Protein AF-A0A445ERC6-F1 (afdb_monomer_lite)

Foldseek 3Di:
DVVVVVVVVVVVVVVVVVVVVVVVVVVVVVVVVVVVVVVVVVVVVVVVVVVVVVVVVVVVVVVVVVVVVVVVVVVVVVVVVVVVVVVVVVVVVVVVVVVVVVVVVVVCCVVPVPDDPVPDDPQWDADPNDIDHDPPPPPPPPPPDDDDD

Structure (mmCIF, N/CA/C/O backbone):
data_AF-A0A445ERC6-F1
#
_entry.id   AF-A0A445ERC6-F1
#
loop_
_atom_site.group_PDB
_atom_site.id
_atom_site.type_symbol
_atom_site.label_atom_id
_atom_site.label_alt_id
_atom_site.label_comp_id
_atom_site.label_asym_id
_atom_site.label_entity_id
_atom_site.label_seq_id
_atom_site.pdbx_PDB_ins_code
_atom_site.Cartn_x
_atom_site.Cartn_y
_atom_site.Cartn_z
_atom_site.occupancy
_atom_site.B_iso_or_equiv
_atom_site.auth_seq_id
_atom_site.auth_comp_id
_atom_site.auth_asym_id
_atom_site.auth_atom_id
_atom_site.pdbx_PDB_model_num
ATOM 1 N N . MET A 1 1 ? 57.509 6.065 -80.707 1.00 62.56 1 MET A N 1
ATOM 2 C CA . MET A 1 1 ? 57.299 6.773 -79.420 1.00 62.56 1 MET A CA 1
ATOM 3 C C . MET A 1 1 ? 55.819 6.901 -79.026 1.00 62.56 1 MET A C 1
ATOM 5 O O . MET A 1 1 ? 55.534 6.758 -77.847 1.00 62.56 1 MET A O 1
ATOM 9 N N . GLY A 1 2 ? 54.869 7.084 -79.959 1.00 69.62 2 GLY A N 1
ATOM 10 C CA . GLY A 1 2 ? 53.445 7.320 -79.631 1.00 69.62 2 GLY A CA 1
ATOM 11 C C . GLY A 1 2 ? 52.683 6.193 -78.905 1.00 69.62 2 GLY A C 1
ATOM 12 O O . GLY A 1 2 ? 51.924 6.481 -77.988 1.00 69.62 2 GLY A O 1
ATOM 13 N N . VAL A 1 3 ? 52.908 4.913 -79.238 1.00 75.00 3 VAL A N 1
ATOM 14 C CA . VAL A 1 3 ? 52.175 3.784 -78.608 1.00 75.00 3 VAL A CA 1
ATOM 15 C C . VAL A 1 3 ? 52.517 3.626 -77.120 1.00 75.00 3 VAL A C 1
ATOM 17 O O . VAL A 1 3 ? 51.625 3.455 -76.297 1.00 75.00 3 VAL A O 1
ATOM 20 N N . ARG A 1 4 ? 53.799 3.763 -76.749 1.00 76.62 4 ARG A N 1
ATOM 21 C CA . ARG A 1 4 ? 54.235 3.720 -75.340 1.00 76.62 4 ARG A CA 1
ATOM 22 C C . ARG A 1 4 ? 53.612 4.846 -74.513 1.00 76.62 4 ARG A C 1
ATOM 24 O O . ARG A 1 4 ? 53.216 4.603 -73.380 1.00 76.62 4 ARG A O 1
ATOM 31 N N . LEU A 1 5 ? 53.496 6.046 -75.085 1.00 79.62 5 LEU A N 1
ATOM 32 C CA . LEU A 1 5 ? 52.902 7.197 -74.404 1.00 79.62 5 LEU A CA 1
ATOM 33 C C . LEU A 1 5 ? 51.402 6.981 -74.129 1.00 79.62 5 LEU A C 1
ATOM 35 O O . LEU A 1 5 ? 50.944 7.250 -73.023 1.00 79.62 5 LEU A O 1
ATOM 39 N N . MET A 1 6 ? 50.663 6.408 -75.089 1.00 79.25 6 MET A N 1
ATOM 40 C CA . MET A 1 6 ? 49.255 6.025 -74.898 1.00 79.25 6 MET A CA 1
ATOM 41 C C . MET A 1 6 ? 49.069 4.967 -73.799 1.00 79.25 6 MET A C 1
ATOM 43 O O . MET A 1 6 ? 48.168 5.094 -72.972 1.00 79.25 6 MET A O 1
ATOM 47 N N . CYS A 1 7 ? 49.924 3.939 -73.749 1.00 81.19 7 CYS A N 1
ATOM 48 C CA . CYS A 1 7 ? 49.852 2.912 -72.703 1.00 81.19 7 CYS A CA 1
ATOM 49 C C . CYS A 1 7 ? 50.123 3.483 -71.300 1.00 81.19 7 CYS A C 1
ATOM 51 O O . CYS A 1 7 ? 49.453 3.095 -70.341 1.00 81.19 7 CYS A O 1
ATOM 53 N N . ILE A 1 8 ? 51.078 4.414 -71.179 1.00 86.69 8 ILE A N 1
ATOM 54 C CA . ILE A 1 8 ? 51.395 5.089 -69.911 1.00 86.69 8 ILE A CA 1
ATOM 55 C C . ILE A 1 8 ? 50.205 5.938 -69.445 1.00 86.69 8 ILE A C 1
ATOM 57 O O . ILE A 1 8 ? 49.786 5.794 -68.298 1.00 86.69 8 ILE A O 1
ATOM 61 N N . GLY A 1 9 ? 49.613 6.743 -70.337 1.00 86.50 9 GLY A N 1
ATOM 62 C CA . GLY A 1 9 ? 48.441 7.568 -70.016 1.00 86.50 9 GLY A CA 1
ATOM 63 C C . GLY A 1 9 ? 47.262 6.736 -69.509 1.00 86.50 9 GLY A C 1
ATOM 64 O O . GLY A 1 9 ? 46.741 6.992 -68.427 1.00 86.50 9 GLY A O 1
ATOM 65 N N . ARG A 1 10 ? 46.925 5.647 -70.211 1.00 85.50 10 ARG A N 1
ATOM 66 C CA . ARG A 1 10 ? 45.831 4.752 -69.807 1.00 85.50 10 ARG A CA 1
ATOM 67 C C . ARG A 1 10 ? 46.090 4.054 -68.470 1.00 85.50 10 ARG A C 1
ATOM 69 O O . ARG A 1 10 ? 45.171 3.889 -67.675 1.00 85.50 10 ARG A O 1
ATOM 76 N N . THR A 1 11 ? 47.334 3.659 -68.197 1.00 88.38 11 THR A N 1
ATOM 77 C CA . THR A 1 11 ? 47.709 3.062 -66.901 1.00 88.38 11 THR A CA 1
ATOM 78 C C . THR A 1 11 ? 47.553 4.071 -65.763 1.00 88.38 11 THR A C 1
ATOM 80 O O . THR A 1 11 ? 47.097 3.715 -64.678 1.00 88.38 11 THR A O 1
ATOM 83 N N . GLN A 1 12 ? 47.893 5.337 -66.012 1.00 87.19 12 GLN A N 1
ATOM 84 C CA . GLN A 1 12 ? 47.752 6.411 -65.037 1.00 87.19 12 GLN A CA 1
ATOM 85 C C . GLN A 1 12 ? 46.280 6.766 -64.780 1.00 87.19 12 GLN A C 1
ATOM 87 O O . GLN A 1 12 ? 45.893 6.913 -63.625 1.00 87.19 12 GLN A O 1
ATOM 92 N N . GLU A 1 13 ? 45.444 6.811 -65.820 1.00 89.19 13 GLU A N 1
ATOM 93 C CA . GLU A 1 13 ? 43.987 6.972 -65.695 1.00 89.19 13 GLU A CA 1
ATOM 94 C C . GLU A 1 13 ? 43.357 5.845 -64.868 1.00 89.19 13 GLU A C 1
ATOM 96 O O . GLU A 1 13 ? 42.603 6.111 -63.933 1.00 89.19 13 GLU A O 1
ATOM 101 N N . LEU A 1 14 ? 43.716 4.588 -65.158 1.00 87.56 14 LEU A N 1
ATOM 102 C CA . LEU A 1 14 ? 43.272 3.424 -64.387 1.00 87.56 14 LEU A CA 1
ATOM 103 C C . LEU A 1 14 ? 43.698 3.531 -62.923 1.00 87.56 14 LEU A C 1
ATOM 105 O O . LEU A 1 14 ? 42.864 3.360 -62.039 1.00 87.56 14 LEU A O 1
ATOM 109 N N . LYS A 1 15 ? 44.967 3.856 -62.654 1.00 88.56 15 LYS A N 1
ATOM 110 C CA . LYS A 1 15 ? 45.459 4.034 -61.283 1.00 88.56 15 LYS A CA 1
ATOM 111 C C . LYS A 1 15 ? 44.692 5.134 -60.546 1.00 88.56 15 LYS A C 1
ATOM 113 O O . LYS A 1 15 ? 44.268 4.921 -59.419 1.00 88.56 15 LYS A O 1
ATOM 118 N N . HIS A 1 16 ? 44.451 6.275 -61.189 1.00 88.38 16 HIS A N 1
ATOM 119 C CA . HIS A 1 16 ? 43.665 7.352 -60.592 1.00 88.38 16 HIS A CA 1
ATOM 120 C C . HIS A 1 16 ? 42.209 6.952 -60.327 1.00 88.38 16 HIS A C 1
ATOM 122 O O . HIS A 1 16 ? 41.662 7.355 -59.300 1.00 88.38 16 HIS A O 1
ATOM 128 N N . ALA A 1 17 ? 41.591 6.158 -61.207 1.00 85.62 17 ALA A N 1
ATOM 129 C CA . ALA A 1 17 ? 40.242 5.636 -61.001 1.00 85.62 17 ALA A CA 1
ATOM 130 C C . ALA A 1 17 ? 40.179 4.683 -59.795 1.00 85.62 17 ALA A C 1
ATOM 132 O O . ALA A 1 17 ? 39.294 4.835 -58.954 1.00 85.62 17 ALA A O 1
ATOM 133 N N . TRP A 1 18 ? 41.151 3.772 -59.668 1.00 83.56 18 TRP A N 1
ATOM 134 C CA . TRP A 1 18 ? 41.294 2.885 -58.508 1.00 83.56 18 TRP A CA 1
ATOM 135 C C . TRP A 1 18 ? 41.520 3.670 -57.213 1.00 83.56 18 TRP A C 1
ATOM 137 O O . TRP A 1 18 ? 40.744 3.529 -56.273 1.00 83.56 18 TRP A O 1
ATOM 147 N N . ASP A 1 19 ? 42.490 4.588 -57.196 1.00 88.81 19 ASP A N 1
ATOM 148 C CA . ASP A 1 19 ? 42.768 5.430 -56.028 1.00 88.81 19 ASP A CA 1
ATOM 149 C C . ASP A 1 19 ? 41.540 6.275 -55.631 1.00 88.81 19 ASP A C 1
ATOM 151 O O . ASP A 1 19 ? 41.314 6.560 -54.456 1.00 88.81 19 ASP A O 1
ATOM 155 N N . SER A 1 20 ? 40.737 6.719 -56.606 1.00 87.75 20 SER A N 1
ATOM 156 C CA . SER A 1 20 ? 39.505 7.469 -56.344 1.00 87.75 20 SER A CA 1
ATOM 157 C C . SER A 1 20 ? 38.403 6.592 -55.752 1.00 87.75 20 SER A C 1
ATOM 159 O O . SER A 1 20 ? 37.699 7.044 -54.849 1.00 87.75 20 SER A O 1
ATOM 161 N N . PHE A 1 21 ? 38.251 5.363 -56.246 1.00 88.19 21 PHE A N 1
ATOM 162 C CA . PHE A 1 21 ? 37.291 4.393 -55.726 1.00 88.19 21 PHE A CA 1
ATOM 163 C C . PHE A 1 21 ? 37.631 3.974 -54.287 1.00 88.19 21 PHE A C 1
ATOM 165 O O . PHE A 1 21 ? 36.753 3.981 -53.420 1.00 88.19 21 PHE A O 1
ATOM 172 N N . ASP A 1 22 ? 38.907 3.705 -54.006 1.00 91.94 22 ASP A N 1
ATOM 173 C CA . ASP A 1 22 ? 39.380 3.346 -52.665 1.00 91.94 22 ASP A CA 1
ATOM 174 C C . ASP A 1 22 ? 39.177 4.498 -51.674 1.00 91.94 22 ASP A C 1
ATOM 176 O O . ASP A 1 22 ? 38.686 4.289 -50.563 1.00 91.94 22 ASP A O 1
ATOM 180 N N . ARG A 1 23 ? 39.465 5.742 -52.084 1.00 92.12 23 ARG A N 1
ATOM 181 C CA . ARG A 1 23 ? 39.201 6.932 -51.256 1.00 92.12 23 ARG A CA 1
ATOM 182 C C . ARG A 1 23 ? 37.716 7.127 -50.953 1.00 92.12 23 ARG A C 1
ATOM 184 O O . ARG A 1 23 ? 37.373 7.481 -49.823 1.00 92.12 23 ARG A O 1
ATOM 191 N N . ALA A 1 24 ? 36.839 6.914 -51.934 1.00 92.12 24 ALA A N 1
ATOM 192 C CA . ALA A 1 24 ? 35.394 7.016 -51.735 1.00 92.12 24 ALA A CA 1
ATOM 193 C C . ALA A 1 24 ? 34.892 5.939 -50.760 1.00 92.12 24 ALA A C 1
ATOM 195 O O . ALA A 1 24 ? 34.191 6.256 -49.801 1.00 92.12 24 ALA A O 1
ATOM 196 N N . SER A 1 25 ? 35.337 4.693 -50.946 1.00 92.75 25 SER A N 1
ATOM 197 C CA . SER A 1 25 ? 35.002 3.565 -50.068 1.00 92.75 25 SER A CA 1
ATOM 198 C C . SER A 1 25 ? 35.498 3.780 -48.634 1.00 92.75 25 SER A C 1
ATOM 200 O O . SER A 1 25 ? 34.771 3.522 -47.676 1.00 92.75 25 SER A O 1
ATOM 202 N N . LEU A 1 26 ? 36.711 4.318 -48.468 1.00 93.44 26 LEU A N 1
ATOM 203 C CA . LEU A 1 26 ? 37.272 4.645 -47.157 1.00 93.44 26 LEU A CA 1
ATOM 204 C C . LEU A 1 26 ? 36.487 5.763 -46.457 1.00 93.44 26 LEU A C 1
ATOM 206 O O . LEU A 1 26 ? 36.238 5.686 -45.256 1.00 93.44 26 LEU A O 1
ATOM 210 N N . THR A 1 27 ? 36.071 6.785 -47.208 1.00 94.12 27 THR A N 1
ATOM 211 C CA . THR A 1 27 ? 35.288 7.910 -46.675 1.00 94.12 27 THR A CA 1
ATOM 212 C C . THR A 1 27 ? 33.900 7.445 -46.232 1.00 94.12 27 THR A C 1
ATOM 214 O O . THR A 1 27 ? 33.462 7.800 -45.140 1.00 94.12 27 THR A O 1
ATOM 217 N N . GLN A 1 28 ? 33.247 6.592 -47.028 1.00 95.75 28 GLN A N 1
ATOM 218 C CA . GLN A 1 28 ? 31.982 5.943 -46.673 1.00 95.75 28 GLN A CA 1
ATOM 219 C C . GLN A 1 28 ? 32.121 5.143 -45.369 1.00 95.75 28 GLN A C 1
ATOM 221 O O . GLN A 1 28 ? 31.341 5.330 -44.441 1.00 95.75 28 GLN A O 1
ATOM 226 N N . LEU A 1 29 ? 33.156 4.302 -45.262 1.00 95.06 29 LEU A N 1
ATOM 227 C CA . LEU A 1 29 ? 33.398 3.499 -44.063 1.00 95.06 29 LEU A CA 1
ATOM 228 C C . LEU A 1 29 ? 33.644 4.370 -42.824 1.00 95.06 29 LEU A C 1
ATOM 230 O O . LEU A 1 29 ? 33.174 4.043 -41.735 1.00 95.06 29 LEU A O 1
ATOM 234 N N . MET A 1 30 ? 34.373 5.477 -42.976 1.00 95.69 30 MET A N 1
ATOM 235 C CA . MET A 1 30 ? 34.643 6.404 -41.879 1.00 95.69 30 MET A CA 1
ATOM 236 C C . MET A 1 30 ? 33.363 7.105 -41.409 1.00 95.69 30 MET A C 1
ATOM 238 O O . MET A 1 30 ? 33.132 7.191 -40.203 1.00 95.69 30 MET A O 1
ATOM 242 N N . GLN A 1 31 ? 32.511 7.528 -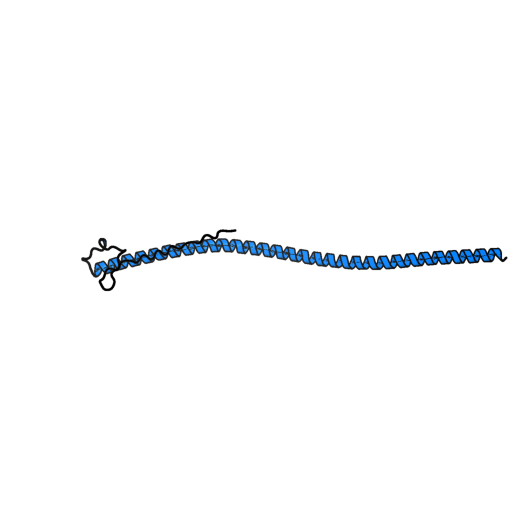42.346 1.00 96.00 31 GLN A N 1
ATOM 243 C CA . GLN A 1 31 ? 31.201 8.112 -42.059 1.00 96.00 31 GLN A CA 1
ATOM 244 C C . GLN A 1 31 ? 30.298 7.115 -41.316 1.00 96.00 31 GLN A C 1
ATOM 246 O O . GLN A 1 31 ? 29.773 7.435 -40.249 1.00 96.00 31 GLN A O 1
ATOM 251 N N . ASP A 1 32 ? 30.185 5.887 -41.827 1.00 96.12 32 ASP A N 1
ATOM 252 C CA . ASP A 1 32 ? 29.379 4.826 -41.216 1.00 96.12 32 ASP A CA 1
ATOM 253 C C . ASP A 1 32 ? 29.880 4.478 -39.808 1.00 96.12 32 ASP A C 1
ATOM 255 O O . ASP A 1 32 ? 29.088 4.212 -38.902 1.00 96.12 32 ASP A O 1
ATOM 259 N N . ASN A 1 33 ? 31.201 4.466 -39.604 1.00 95.75 33 ASN A N 1
ATOM 260 C CA . ASN A 1 33 ? 31.794 4.179 -38.302 1.00 95.75 33 ASN A CA 1
ATOM 261 C C . ASN A 1 33 ? 31.518 5.307 -37.297 1.00 95.75 33 ASN A C 1
ATOM 263 O O . ASN A 1 33 ? 31.186 5.032 -36.145 1.00 95.75 33 ASN A O 1
ATOM 267 N N . MET A 1 34 ? 31.583 6.570 -37.729 1.00 95.69 34 MET A N 1
ATOM 268 C CA . MET A 1 34 ? 31.198 7.708 -36.890 1.00 95.69 34 MET A CA 1
ATOM 269 C C . MET A 1 34 ? 29.716 7.651 -36.506 1.00 95.69 34 MET A C 1
ATOM 271 O O . MET A 1 34 ? 29.386 7.812 -35.331 1.00 95.69 34 MET A O 1
ATOM 275 N N . GLU A 1 35 ? 28.827 7.356 -37.457 1.00 96.50 35 GLU A N 1
ATOM 276 C CA . GLU A 1 35 ? 27.391 7.244 -37.186 1.00 96.50 35 GLU A CA 1
ATOM 277 C C . GLU A 1 35 ? 27.081 6.087 -36.223 1.00 96.50 35 GLU A C 1
ATOM 279 O O . GLU A 1 35 ? 26.321 6.250 -35.266 1.00 96.50 35 GLU A O 1
ATOM 284 N N . LYS A 1 36 ? 27.697 4.917 -36.432 1.00 96.06 36 LYS A N 1
ATOM 285 C CA . LYS A 1 36 ? 27.548 3.762 -35.533 1.00 96.06 36 LYS A CA 1
ATOM 286 C C . LYS A 1 36 ? 28.097 4.049 -34.139 1.00 96.06 36 LYS A C 1
ATOM 288 O O . LYS A 1 36 ? 27.452 3.677 -33.164 1.00 96.06 36 LYS A O 1
ATOM 293 N N . SER A 1 37 ? 29.245 4.719 -34.045 1.00 95.38 37 SER A N 1
ATOM 294 C CA . SER A 1 37 ? 29.842 5.122 -32.769 1.00 95.38 37 SER A CA 1
ATOM 295 C C . SER A 1 37 ? 28.922 6.075 -32.001 1.00 95.38 37 SER A C 1
ATOM 297 O O . SER A 1 37 ? 28.654 5.846 -30.825 1.00 95.38 37 SER A O 1
ATOM 299 N N . SER A 1 38 ? 28.334 7.070 -32.679 1.00 96.19 38 SER A N 1
ATOM 300 C CA . SER A 1 38 ? 27.352 7.980 -32.070 1.00 96.19 38 SER A CA 1
ATOM 301 C C . SER A 1 38 ? 26.149 7.222 -31.509 1.00 96.19 38 SER A C 1
ATOM 303 O O . SER A 1 38 ? 25.815 7.378 -30.340 1.00 96.19 38 SER A O 1
ATOM 305 N N . LYS A 1 39 ? 25.542 6.336 -32.311 1.00 96.62 39 LYS A N 1
ATOM 306 C CA . LYS A 1 39 ? 24.397 5.522 -31.868 1.00 96.62 39 LYS A CA 1
ATOM 307 C C . LYS A 1 39 ? 24.755 4.607 -30.698 1.00 96.62 39 LYS A C 1
ATOM 309 O O . LYS A 1 39 ? 23.908 4.339 -29.850 1.00 96.62 39 LYS A O 1
ATOM 314 N N . PHE A 1 40 ? 25.988 4.104 -30.663 1.00 96.19 40 PHE A N 1
ATOM 315 C CA . PHE A 1 40 ? 26.468 3.281 -29.561 1.00 96.19 40 PHE A CA 1
ATOM 316 C C . PHE A 1 40 ? 26.594 4.091 -28.268 1.00 96.19 40 PHE A C 1
ATOM 318 O O . PHE A 1 40 ? 26.145 3.615 -27.228 1.00 96.19 40 PHE A O 1
ATOM 325 N N . CYS A 1 41 ? 27.127 5.314 -28.333 1.00 96.69 41 CYS A N 1
ATOM 326 C CA . CYS A 1 41 ? 27.152 6.228 -27.190 1.00 96.69 41 CYS A CA 1
ATOM 327 C C . CYS A 1 41 ? 25.735 6.532 -26.684 1.00 96.69 41 CYS A C 1
ATOM 329 O O . CYS A 1 41 ? 25.467 6.336 -25.503 1.00 96.69 41 CYS A O 1
ATOM 331 N N . ASP A 1 42 ? 24.807 6.890 -27.578 1.00 97.00 42 ASP A N 1
ATOM 332 C CA . ASP A 1 42 ? 23.416 7.183 -27.202 1.00 97.00 42 ASP A CA 1
ATOM 333 C C . ASP A 1 42 ? 22.736 5.977 -26.528 1.00 97.00 42 ASP A C 1
ATOM 335 O O . ASP A 1 42 ? 22.041 6.107 -25.516 1.00 97.00 42 ASP A O 1
ATOM 339 N N . ALA A 1 43 ? 22.952 4.773 -27.070 1.00 96.81 43 ALA A N 1
ATOM 340 C CA . ALA A 1 43 ? 22.431 3.539 -26.491 1.00 96.81 43 ALA A CA 1
ATOM 341 C C . ALA A 1 43 ? 23.055 3.242 -25.120 1.00 96.81 43 ALA A C 1
ATOM 343 O O . ALA A 1 43 ? 22.354 2.796 -24.210 1.00 96.81 43 ALA A O 1
ATOM 344 N N . PHE A 1 44 ? 24.353 3.497 -24.959 1.00 96.81 44 PHE A N 1
ATOM 345 C CA . PHE A 1 44 ? 25.061 3.299 -23.701 1.00 96.81 44 PHE A CA 1
ATOM 346 C C . PHE A 1 44 ? 24.553 4.250 -22.609 1.00 96.81 44 PHE A C 1
ATOM 348 O O . PHE A 1 44 ? 24.254 3.810 -21.497 1.00 96.81 44 PHE A O 1
ATOM 355 N N . ASP A 1 45 ? 24.357 5.526 -22.939 1.00 97.25 45 ASP A N 1
ATOM 356 C CA . ASP A 1 45 ? 23.796 6.521 -22.023 1.00 97.25 45 ASP A CA 1
ATOM 357 C C . ASP A 1 45 ? 22.364 6.167 -21.611 1.00 97.25 45 ASP A C 1
ATOM 359 O O . ASP A 1 45 ? 22.000 6.257 -20.431 1.00 97.25 45 ASP A O 1
ATOM 363 N N . LEU A 1 46 ? 21.554 5.680 -22.556 1.00 97.69 46 LEU A N 1
ATOM 364 C CA . LEU A 1 46 ? 20.209 5.199 -22.260 1.00 97.69 46 LEU A CA 1
ATOM 365 C C . LEU A 1 46 ? 20.234 3.998 -21.305 1.00 97.69 46 LEU A C 1
ATOM 367 O O . LEU A 1 46 ? 19.454 3.966 -20.352 1.00 97.69 46 LEU A O 1
ATOM 371 N N . VAL A 1 47 ? 21.126 3.029 -21.529 1.00 97.38 47 VAL A N 1
ATOM 372 C CA . VAL A 1 47 ? 21.285 1.864 -20.645 1.00 97.38 47 VAL A CA 1
ATOM 373 C C . VAL A 1 47 ? 21.673 2.304 -19.236 1.00 97.38 47 VAL A C 1
ATOM 375 O O . VAL A 1 47 ? 21.047 1.852 -18.279 1.00 97.38 47 VAL A O 1
ATOM 378 N N . ASN A 1 48 ? 22.621 3.232 -19.092 1.00 97.06 48 ASN A N 1
ATOM 379 C CA . ASN A 1 48 ? 23.016 3.758 -17.783 1.00 97.06 48 ASN A CA 1
ATOM 380 C C . ASN A 1 48 ? 21.846 4.457 -17.076 1.00 97.06 48 ASN A C 1
ATOM 382 O O . ASN A 1 48 ? 21.561 4.169 -15.913 1.00 97.06 48 ASN A O 1
ATOM 386 N N . SER A 1 49 ? 21.096 5.300 -17.793 1.00 97.69 49 SER A N 1
ATOM 387 C CA . SER A 1 49 ? 19.911 5.966 -17.238 1.00 97.69 49 SER A CA 1
ATOM 388 C C . SER A 1 49 ? 18.831 4.968 -16.801 1.00 97.69 49 SER A C 1
ATOM 390 O O . SER A 1 49 ? 18.204 5.130 -15.750 1.00 97.69 49 SER A O 1
ATOM 392 N N . LEU A 1 50 ? 18.598 3.919 -17.593 1.00 97.50 50 LEU A N 1
ATOM 393 C CA . LEU A 1 50 ? 17.640 2.867 -17.257 1.00 97.50 50 LEU A CA 1
ATOM 394 C C . LEU A 1 50 ? 18.105 2.039 -16.057 1.00 97.50 50 LEU A C 1
ATOM 396 O O . LEU A 1 50 ? 17.284 1.727 -15.195 1.00 97.50 50 LEU A O 1
ATOM 400 N N . GLN A 1 51 ? 19.400 1.737 -15.962 1.00 97.94 51 GLN A N 1
ATOM 401 C CA . GLN A 1 51 ? 19.999 1.044 -14.824 1.00 97.94 51 GLN A CA 1
ATOM 402 C C . GLN A 1 51 ? 19.774 1.840 -13.532 1.00 97.94 51 GLN A C 1
ATOM 404 O O . GLN A 1 51 ? 19.280 1.297 -12.543 1.00 97.94 51 GLN A O 1
ATOM 409 N N . GLU A 1 52 ? 20.056 3.144 -13.540 1.00 97.44 52 GLU A N 1
ATOM 410 C CA . GLU A 1 52 ? 19.823 4.018 -12.387 1.00 97.44 52 GLU A CA 1
ATOM 411 C C . GLU A 1 52 ? 18.345 4.032 -11.977 1.00 97.44 52 GLU A C 1
ATOM 413 O O . GLU A 1 52 ? 18.020 3.791 -10.808 1.00 97.44 52 GLU A O 1
ATOM 418 N N . LYS A 1 53 ? 17.433 4.223 -12.940 1.00 97.44 53 LYS A N 1
ATOM 419 C CA . LYS A 1 53 ? 15.980 4.192 -12.696 1.00 97.44 53 LYS A CA 1
ATOM 420 C C . LYS A 1 53 ? 15.516 2.851 -12.134 1.00 97.44 53 LYS A C 1
ATOM 422 O O . LYS A 1 53 ? 14.682 2.835 -11.228 1.00 97.44 53 LYS A O 1
ATOM 427 N N . LEU A 1 54 ? 16.063 1.740 -12.628 1.00 97.62 54 LEU A N 1
ATOM 428 C CA . LEU A 1 54 ? 15.758 0.402 -12.130 1.00 97.62 54 LEU A CA 1
ATOM 429 C C . LEU A 1 54 ? 16.158 0.273 -10.657 1.00 97.62 54 LEU A C 1
ATOM 431 O O . LEU A 1 54 ? 15.322 -0.101 -9.835 1.00 97.62 54 LEU A O 1
ATOM 435 N N . THR A 1 55 ? 17.381 0.676 -10.292 1.00 97.38 55 THR A N 1
ATOM 436 C CA . THR A 1 55 ? 17.829 0.608 -8.890 1.00 97.38 55 THR A CA 1
ATOM 437 C C . THR A 1 55 ? 16.995 1.492 -7.958 1.00 97.38 55 THR A C 1
ATOM 439 O O . THR A 1 55 ? 16.702 1.104 -6.824 1.00 97.38 55 THR A O 1
ATOM 442 N N . LEU A 1 56 ? 16.563 2.670 -8.424 1.00 97.69 56 LEU A N 1
ATOM 443 C CA . LEU A 1 56 ? 15.677 3.552 -7.666 1.00 97.69 56 LEU A CA 1
ATOM 444 C C . LEU A 1 56 ? 14.300 2.905 -7.460 1.00 97.69 56 LEU A C 1
ATOM 446 O O . LEU A 1 56 ? 13.761 2.924 -6.350 1.00 97.69 56 LEU A O 1
ATOM 450 N N . CYS A 1 57 ? 13.748 2.304 -8.514 1.00 96.44 57 CYS A N 1
ATOM 451 C CA . CYS A 1 57 ? 12.464 1.616 -8.467 1.00 96.44 57 CYS A CA 1
ATOM 452 C C . CYS A 1 57 ? 12.509 0.416 -7.510 1.00 96.44 57 CYS A C 1
ATOM 454 O O . CYS A 1 57 ? 11.612 0.251 -6.683 1.00 96.44 57 CYS A O 1
ATOM 456 N N . GLU A 1 58 ? 13.586 -0.371 -7.534 1.00 97.69 58 GLU A N 1
ATOM 457 C CA . GLU A 1 58 ? 13.793 -1.491 -6.611 1.00 97.69 58 GLU A CA 1
ATOM 458 C C . GLU A 1 58 ? 13.879 -1.044 -5.149 1.00 97.69 58 GLU A C 1
ATOM 460 O O . GLU A 1 58 ? 13.256 -1.660 -4.278 1.00 97.69 58 GLU A O 1
ATOM 465 N N . LYS A 1 59 ? 14.605 0.046 -4.864 1.00 97.56 59 LYS A N 1
ATOM 466 C CA . LYS A 1 59 ? 14.661 0.640 -3.518 1.00 97.56 59 LYS A CA 1
ATOM 467 C C . LYS A 1 59 ? 13.279 1.104 -3.059 1.00 97.56 59 LYS A C 1
ATOM 469 O O . LYS A 1 59 ? 12.859 0.775 -1.951 1.00 97.56 59 LYS A O 1
ATOM 474 N N . SER A 1 60 ? 12.546 1.811 -3.920 1.00 97.06 60 SER A N 1
ATOM 475 C CA . SER A 1 60 ? 11.181 2.264 -3.626 1.00 97.06 60 SER A CA 1
ATOM 476 C C . SER A 1 60 ? 10.236 1.087 -3.359 1.00 97.06 60 SER A C 1
ATOM 478 O O . SER A 1 60 ? 9.504 1.089 -2.370 1.00 97.06 60 SER A O 1
ATOM 480 N N . LYS A 1 61 ? 10.317 0.025 -4.170 1.00 97.56 61 LYS A N 1
ATOM 481 C CA . LYS A 1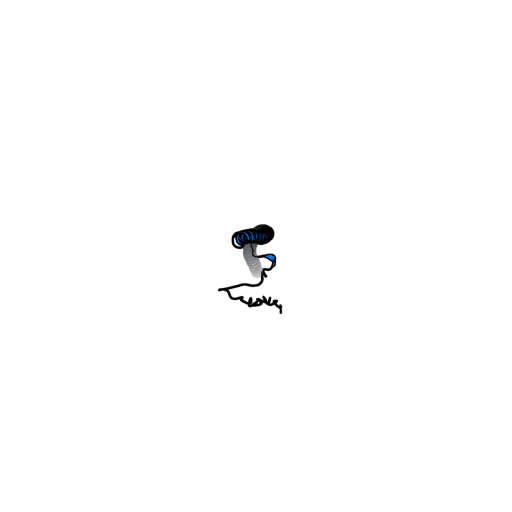 61 ? 9.535 -1.205 -3.999 1.00 97.56 61 LYS A CA 1
ATOM 482 C C . LYS A 1 61 ? 9.809 -1.884 -2.656 1.00 97.56 61 LYS A C 1
ATOM 484 O O . LYS A 1 61 ? 8.862 -2.312 -1.999 1.00 97.56 61 LYS A O 1
ATOM 489 N N . LYS A 1 62 ? 11.075 -1.980 -2.235 1.00 97.50 62 LYS A N 1
ATOM 490 C CA . LYS A 1 62 ? 11.444 -2.536 -0.919 1.00 97.50 62 LYS A CA 1
ATOM 491 C C . LYS A 1 62 ? 10.861 -1.698 0.220 1.00 97.50 62 LYS A C 1
ATOM 493 O O . LYS A 1 62 ? 10.151 -2.245 1.058 1.00 97.50 62 LYS A O 1
ATOM 498 N N . ASN A 1 63 ? 11.042 -0.377 0.170 1.00 97.75 63 ASN A N 1
ATOM 499 C CA . ASN A 1 63 ? 10.493 0.544 1.169 1.00 97.75 63 ASN A CA 1
ATOM 500 C C . ASN A 1 63 ? 8.960 0.469 1.258 1.00 97.75 63 ASN A C 1
ATOM 502 O O . ASN A 1 63 ? 8.395 0.482 2.350 1.00 97.75 63 ASN A O 1
ATOM 506 N N . LEU A 1 64 ? 8.267 0.393 0.117 1.00 97.44 64 LEU A N 1
ATOM 507 C CA . LEU A 1 64 ? 6.811 0.236 0.088 1.00 97.44 64 LEU A CA 1
ATOM 508 C C . LEU A 1 64 ? 6.375 -1.107 0.673 1.00 97.44 64 LEU A C 1
ATOM 510 O O . LEU A 1 64 ? 5.417 -1.143 1.438 1.00 97.44 64 LEU A O 1
ATOM 514 N N . LYS A 1 65 ? 7.091 -2.195 0.368 1.00 98.06 65 LYS A N 1
ATOM 515 C CA . LYS A 1 65 ? 6.807 -3.517 0.936 1.00 98.06 65 LYS A CA 1
ATOM 516 C C . LYS A 1 65 ? 6.949 -3.515 2.460 1.00 98.06 65 LYS A C 1
ATOM 518 O O . LYS A 1 65 ? 6.076 -4.036 3.144 1.00 98.06 65 LYS A O 1
ATOM 523 N N . GLU A 1 66 ? 8.004 -2.902 2.992 1.00 97.69 66 GLU A N 1
ATOM 524 C CA . GLU A 1 66 ? 8.216 -2.759 4.440 1.00 97.69 66 GLU A CA 1
ATOM 525 C C . GLU A 1 66 ? 7.105 -1.945 5.109 1.00 97.69 66 GLU A C 1
ATOM 527 O O . GLU A 1 66 ? 6.530 -2.385 6.106 1.00 97.69 66 GLU A O 1
ATOM 532 N N . LYS A 1 67 ? 6.737 -0.798 4.524 1.00 97.81 67 LYS A N 1
ATOM 533 C CA . LYS A 1 67 ? 5.612 0.014 5.012 1.00 97.81 67 LYS A CA 1
ATOM 534 C C . LYS A 1 67 ? 4.295 -0.756 4.982 1.00 97.81 67 LYS A C 1
ATOM 536 O O . LYS A 1 67 ? 3.531 -0.660 5.935 1.00 97.81 67 LYS A O 1
ATOM 541 N N . ASN A 1 68 ? 4.040 -1.525 3.926 1.00 97.75 68 ASN A N 1
ATOM 542 C CA . ASN A 1 68 ? 2.819 -2.316 3.812 1.00 97.75 68 ASN A CA 1
ATOM 543 C C . ASN A 1 68 ? 2.736 -3.382 4.911 1.00 97.75 68 ASN A C 1
ATOM 545 O O . ASN A 1 68 ? 1.732 -3.451 5.607 1.00 97.75 68 ASN A O 1
ATOM 549 N N . MET A 1 69 ? 3.820 -4.132 5.145 1.00 97.56 69 MET A N 1
ATOM 550 C CA . MET A 1 69 ? 3.876 -5.113 6.238 1.00 97.56 69 MET A CA 1
ATOM 551 C C . MET A 1 69 ? 3.663 -4.455 7.610 1.00 97.56 69 MET A C 1
ATOM 553 O O . MET A 1 69 ? 2.950 -4.989 8.455 1.00 97.56 69 MET A O 1
ATOM 557 N N . SER A 1 70 ? 4.245 -3.271 7.832 1.00 98.00 70 SER A N 1
ATOM 558 C CA . SER A 1 70 ? 4.040 -2.509 9.070 1.00 98.00 70 SER A CA 1
ATOM 559 C C . SER A 1 70 ? 2.582 -2.070 9.251 1.00 98.00 70 SER A C 1
ATOM 561 O O . SER A 1 70 ? 2.040 -2.175 10.353 1.00 98.00 70 SER A O 1
ATOM 563 N N . LEU A 1 71 ? 1.931 -1.606 8.182 1.00 98.12 71 LEU A N 1
ATOM 564 C CA . LEU A 1 71 ? 0.524 -1.207 8.214 1.00 98.12 71 LEU A CA 1
ATOM 565 C C . LEU A 1 71 ? -0.407 -2.404 8.431 1.00 98.12 71 LEU A C 1
ATOM 567 O O . LEU A 1 71 ? -1.321 -2.305 9.244 1.00 98.12 71 LEU A O 1
ATOM 571 N N . GLU A 1 72 ? -0.156 -3.534 7.772 1.00 98.12 72 GLU A N 1
ATOM 572 C CA . GLU A 1 72 ? -0.905 -4.781 7.976 1.00 98.12 72 GLU A CA 1
ATOM 573 C C . GLU A 1 72 ? -0.803 -5.266 9.428 1.00 98.12 72 GLU A C 1
ATOM 575 O O . GLU A 1 72 ? -1.821 -5.568 10.052 1.00 98.12 72 GLU A O 1
ATOM 580 N N . ALA A 1 73 ? 0.402 -5.255 10.008 1.00 97.88 73 ALA A N 1
ATOM 581 C CA . ALA A 1 73 ? 0.598 -5.595 11.415 1.00 97.88 73 ALA A CA 1
ATOM 582 C C . ALA A 1 73 ? -0.178 -4.647 12.345 1.00 97.88 73 ALA A C 1
ATOM 584 O O . ALA A 1 73 ? -0.840 -5.093 13.283 1.00 97.88 73 ALA A O 1
ATOM 585 N N . ARG A 1 74 ? -0.159 -3.338 12.063 1.00 98.06 74 ARG A N 1
ATOM 586 C CA . ARG A 1 74 ? -0.902 -2.345 12.849 1.00 98.06 74 ARG A CA 1
ATOM 587 C C . ARG A 1 74 ? -2.418 -2.522 12.730 1.00 98.06 74 ARG A C 1
ATOM 589 O O . ARG A 1 74 ? -3.115 -2.347 13.723 1.00 98.06 74 ARG A O 1
ATOM 596 N N . LEU A 1 75 ? -2.930 -2.885 11.554 1.00 98.00 75 LEU A N 1
ATOM 597 C CA . LEU A 1 75 ? -4.352 -3.184 11.361 1.00 98.00 75 LEU A CA 1
ATOM 598 C C . LEU A 1 75 ? -4.797 -4.400 12.177 1.00 98.00 75 LEU A C 1
ATOM 600 O O . LEU A 1 75 ? -5.881 -4.368 12.755 1.00 98.00 75 LEU A O 1
ATOM 604 N N . LEU A 1 76 ? -3.964 -5.442 12.266 1.00 97.81 76 LEU A N 1
ATOM 605 C CA . LEU A 1 76 ? -4.253 -6.605 13.107 1.00 97.81 76 LEU A CA 1
ATOM 606 C C . LEU A 1 76 ? -4.340 -6.224 14.588 1.00 97.81 76 LEU A C 1
ATOM 608 O O . LEU A 1 76 ? -5.315 -6.585 15.243 1.00 97.81 76 LEU A O 1
ATOM 612 N N . VAL A 1 77 ? -3.368 -5.457 15.094 1.00 97.81 77 VAL A N 1
ATOM 613 C CA . VAL A 1 77 ? -3.364 -4.987 16.491 1.00 97.81 77 VAL A CA 1
ATOM 614 C C . VAL A 1 77 ? -4.598 -4.133 16.780 1.00 97.81 77 VAL A C 1
ATOM 616 O O . VAL A 1 77 ? -5.347 -4.446 17.700 1.00 97.81 77 VAL A O 1
ATOM 619 N N . LEU A 1 78 ? -4.877 -3.129 15.942 1.00 97.75 78 LEU A N 1
ATOM 620 C CA . LEU A 1 78 ? -6.062 -2.278 16.092 1.00 97.75 78 LEU A CA 1
ATOM 621 C C . LEU A 1 78 ? -7.369 -3.079 16.017 1.00 97.75 78 LEU A C 1
ATOM 623 O O . LEU A 1 78 ? -8.338 -2.750 16.694 1.00 97.75 78 LEU A O 1
ATOM 627 N N . GLY A 1 79 ? -7.414 -4.137 15.204 1.00 97.56 79 GLY A N 1
ATOM 628 C CA . GLY A 1 79 ? -8.564 -5.033 15.126 1.00 97.56 79 GLY A CA 1
ATOM 629 C C . GLY A 1 79 ? -8.815 -5.801 16.426 1.00 97.56 79 GLY A C 1
ATOM 630 O O . GLY A 1 79 ? -9.971 -5.999 16.797 1.00 97.56 79 GLY A O 1
ATOM 631 N N . VAL A 1 80 ? -7.753 -6.210 17.127 1.00 97.62 80 VAL A N 1
ATOM 632 C CA . VAL A 1 80 ? -7.850 -6.847 18.450 1.00 97.62 80 VAL A CA 1
ATOM 633 C C . VAL A 1 80 ? -8.248 -5.823 19.511 1.00 97.62 80 VAL A C 1
ATOM 635 O O . VAL A 1 80 ? -9.209 -6.061 20.236 1.00 97.62 80 VAL A O 1
ATOM 638 N N . GLU A 1 81 ? -7.578 -4.669 19.554 1.00 97.25 81 GLU A N 1
ATOM 639 C CA . GLU A 1 81 ? -7.878 -3.586 20.502 1.00 97.25 81 GLU A CA 1
ATOM 640 C C . GLU A 1 81 ? -9.326 -3.105 20.378 1.00 97.25 81 GLU A C 1
ATOM 642 O O . GLU A 1 81 ? -10.003 -2.915 21.384 1.00 97.25 81 GLU A O 1
ATOM 647 N N . LYS A 1 82 ? -9.839 -2.972 19.149 1.00 96.94 82 LYS A N 1
ATOM 648 C CA . LYS A 1 82 ? -11.237 -2.607 18.907 1.00 96.94 82 LYS A CA 1
ATOM 649 C C . LYS A 1 82 ? -12.200 -3.628 19.514 1.00 96.94 82 LYS A C 1
ATOM 651 O O . LYS A 1 82 ? -13.130 -3.229 20.203 1.00 96.94 82 LYS A O 1
ATOM 656 N N . LYS A 1 83 ? -11.992 -4.924 19.255 1.00 95.81 83 LYS A N 1
ATOM 657 C CA . LYS A 1 83 ? -12.859 -5.987 19.794 1.00 95.81 83 LYS A CA 1
ATOM 658 C C . LYS A 1 83 ? -12.828 -6.015 21.318 1.00 95.81 83 LYS A C 1
ATOM 660 O O . LYS A 1 83 ? -13.868 -6.182 21.941 1.00 95.81 83 LYS A O 1
ATOM 665 N N . GLN A 1 84 ? -11.644 -5.830 21.898 1.00 95.50 84 GLN A N 1
ATOM 666 C CA . GLN A 1 84 ? -11.471 -5.763 23.342 1.00 95.50 84 GLN A CA 1
ATOM 667 C C . GLN A 1 84 ? -12.229 -4.568 23.935 1.00 95.50 84 GLN A C 1
ATOM 669 O O . GLN A 1 84 ? -13.005 -4.740 24.865 1.00 95.50 84 GLN A O 1
ATOM 674 N N . ALA A 1 85 ? -12.079 -3.379 23.347 1.00 93.69 85 ALA A N 1
ATOM 675 C CA . ALA A 1 85 ? -12.788 -2.182 23.793 1.00 93.69 85 ALA A CA 1
ATOM 676 C C . ALA A 1 85 ? -14.316 -2.289 23.621 1.00 93.69 85 ALA A C 1
ATOM 678 O O . ALA A 1 85 ? -15.069 -1.751 24.430 1.00 93.69 85 ALA A O 1
ATOM 679 N N . GLU A 1 86 ? -14.791 -2.967 22.570 1.00 93.81 86 GLU A N 1
ATOM 680 C CA . GLU A 1 86 ? -16.219 -3.252 22.379 1.00 93.81 86 GLU A 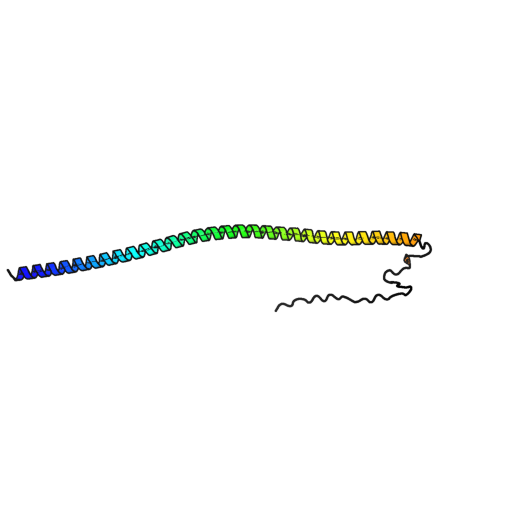CA 1
ATOM 681 C C . GLU A 1 86 ? -16.758 -4.178 23.479 1.00 93.81 86 GLU A C 1
ATOM 683 O O . GLU A 1 86 ? -17.793 -3.860 24.062 1.00 93.81 86 GLU A O 1
ATOM 688 N N . ALA A 1 87 ? -16.032 -5.250 23.814 1.00 92.00 87 ALA A N 1
ATOM 689 C CA . ALA A 1 87 ? -16.402 -6.163 24.896 1.00 92.00 87 ALA A CA 1
ATOM 690 C C . ALA A 1 87 ? -16.396 -5.469 26.270 1.00 92.00 87 ALA A C 1
ATOM 692 O O . ALA A 1 87 ? -17.364 -5.566 27.016 1.00 92.00 87 ALA A O 1
ATOM 693 N N . GLU A 1 88 ? -15.353 -4.693 26.579 1.00 92.50 88 GLU A N 1
ATOM 694 C CA . GLU A 1 88 ? -15.256 -3.939 27.840 1.00 92.50 88 GLU A CA 1
ATOM 695 C C . GLU A 1 88 ? -16.390 -2.921 27.999 1.00 92.50 88 GLU A C 1
ATOM 697 O O . GLU A 1 88 ? -16.906 -2.716 29.097 1.00 92.50 88 GLU A O 1
ATOM 702 N N . LYS A 1 89 ? -16.804 -2.278 26.902 1.00 91.69 89 LYS A N 1
ATOM 703 C CA . LYS A 1 89 ? -17.922 -1.333 26.920 1.00 91.69 89 LYS A CA 1
ATOM 704 C C . LYS A 1 89 ? -19.258 -2.031 27.186 1.00 91.69 89 LYS A C 1
ATOM 706 O O . LYS A 1 89 ? -20.096 -1.460 27.885 1.00 91.69 89 LYS A O 1
ATOM 711 N N . GLU A 1 90 ? -19.479 -3.203 26.594 1.00 87.88 90 GLU A N 1
ATOM 712 C CA . GLU A 1 90 ? -20.692 -3.998 26.809 1.00 87.88 90 GLU A CA 1
ATOM 713 C C . GLU A 1 90 ? -20.789 -4.461 28.267 1.00 87.88 90 GLU A C 1
ATOM 715 O O . GLU A 1 90 ? -21.787 -4.162 28.928 1.00 87.88 90 GLU A O 1
ATOM 720 N N . ASP A 1 91 ? -19.718 -5.064 28.790 1.00 90.00 91 ASP A N 1
ATOM 721 C CA . ASP A 1 91 ? -19.640 -5.517 30.183 1.00 90.00 91 ASP A CA 1
ATOM 722 C C . ASP A 1 91 ? -19.858 -4.357 31.157 1.00 90.00 91 ASP A C 1
ATOM 724 O O . ASP A 1 91 ? -20.731 -4.422 32.024 1.00 90.00 91 ASP A O 1
ATOM 728 N N . HIS A 1 92 ? -19.146 -3.241 30.972 1.00 91.06 92 HIS A N 1
ATOM 729 C CA . HIS A 1 92 ? -19.296 -2.086 31.854 1.00 91.06 92 HIS A CA 1
ATOM 730 C C . HIS A 1 92 ? -20.715 -1.493 31.813 1.00 91.06 92 HIS A C 1
ATOM 732 O O . HIS A 1 92 ? -21.241 -1.050 32.835 1.00 91.06 92 HIS A O 1
ATOM 738 N N . GLY A 1 93 ? -21.362 -1.492 30.642 1.00 89.31 93 GLY A N 1
ATOM 739 C CA . GLY A 1 93 ? -22.748 -1.046 30.499 1.00 89.31 93 GLY A CA 1
ATOM 740 C C . GLY A 1 93 ? -23.731 -1.921 31.280 1.00 89.31 93 GLY A C 1
ATOM 741 O O . GLY A 1 93 ? -24.609 -1.393 31.969 1.00 89.31 93 GLY A O 1
ATOM 742 N N . LEU A 1 94 ? -23.559 -3.243 31.212 1.00 91.62 94 LEU A N 1
ATOM 743 C CA . LEU A 1 94 ? -24.353 -4.215 31.966 1.00 91.62 94 LEU A CA 1
ATOM 744 C C . LEU A 1 94 ? -24.123 -4.089 33.475 1.00 91.62 94 LEU A C 1
ATOM 746 O O . LEU A 1 94 ? -25.092 -4.031 34.231 1.00 91.62 94 LEU A O 1
ATOM 750 N N . GLU A 1 95 ? -22.872 -3.970 33.919 1.00 93.19 95 GLU A N 1
ATOM 751 C CA . GLU A 1 95 ? -22.534 -3.780 35.336 1.00 93.19 95 GLU A CA 1
ATOM 752 C C . GLU A 1 95 ? -23.173 -2.507 35.907 1.00 93.19 95 GLU A C 1
ATOM 754 O O . GLU A 1 95 ? -23.808 -2.535 36.965 1.00 93.19 95 GLU A O 1
ATOM 759 N N . MET A 1 96 ? -23.065 -1.388 35.183 1.00 94.12 96 MET A N 1
ATOM 760 C CA . MET A 1 96 ? -23.669 -0.115 35.581 1.00 94.12 96 MET A CA 1
ATOM 761 C C . MET A 1 96 ? -25.200 -0.180 35.617 1.00 94.12 96 MET A C 1
ATOM 763 O O . MET A 1 96 ? -25.820 0.423 36.502 1.00 94.12 96 MET A O 1
ATOM 767 N N . PHE A 1 97 ? -25.819 -0.910 34.683 1.00 93.12 97 PHE A N 1
ATOM 768 C CA . PHE A 1 97 ? -27.259 -1.154 34.690 1.00 93.12 97 PHE A CA 1
ATOM 769 C C . PHE A 1 97 ? -27.685 -1.966 35.916 1.00 93.12 97 PHE A C 1
ATOM 771 O O . PHE A 1 97 ? -28.580 -1.527 36.636 1.00 93.12 97 PHE A O 1
ATOM 778 N N . VAL A 1 98 ? -27.021 -3.094 36.198 1.00 93.50 98 VAL A N 1
ATOM 779 C CA . VAL A 1 98 ? -27.326 -3.950 37.358 1.00 93.50 98 VAL A CA 1
ATOM 780 C C . VAL A 1 98 ? -27.186 -3.164 38.661 1.00 93.50 98 VAL A C 1
ATOM 782 O O . VAL A 1 98 ? -28.124 -3.132 39.455 1.00 93.50 98 VAL A O 1
ATOM 785 N N . ALA A 1 99 ? -26.080 -2.437 38.846 1.00 93.56 99 ALA A N 1
ATOM 786 C CA . ALA A 1 99 ? -25.858 -1.632 40.047 1.00 93.56 99 ALA A CA 1
ATOM 787 C C . ALA A 1 99 ? -26.923 -0.533 40.230 1.00 93.56 99 ALA A C 1
ATOM 789 O O . ALA A 1 99 ? -27.360 -0.248 41.348 1.00 93.56 99 ALA A O 1
ATOM 790 N N . SER A 1 100 ? -27.361 0.094 39.133 1.00 93.44 100 SER A N 1
ATOM 791 C CA . SER A 1 100 ? -28.425 1.106 39.171 1.00 93.44 100 SER A CA 1
ATOM 792 C C . SER A 1 100 ? -29.784 0.482 39.480 1.00 93.44 100 SER A C 1
ATOM 794 O O . SER A 1 100 ? -30.531 1.027 40.289 1.00 93.44 100 SER A O 1
ATOM 796 N N . PHE A 1 101 ? -30.083 -0.673 38.884 1.00 91.12 101 PHE A N 1
ATOM 797 C CA . PHE A 1 101 ? -31.319 -1.411 39.113 1.00 91.12 101 PHE A CA 1
ATOM 798 C C . PHE A 1 101 ? -31.446 -1.858 40.573 1.00 91.12 101 PHE A C 1
ATOM 800 O O . PHE A 1 101 ? -32.460 -1.577 41.209 1.00 91.12 101 PHE A O 1
ATOM 807 N N . GLU A 1 102 ? -30.403 -2.468 41.141 1.00 92.19 102 GLU A N 1
ATOM 808 C CA . GLU A 1 102 ? -30.368 -2.853 42.558 1.00 92.19 102 GLU A CA 1
ATOM 809 C C . GLU A 1 102 ? -30.581 -1.645 43.476 1.00 92.19 102 GLU A C 1
ATOM 811 O O . GLU A 1 102 ? -31.371 -1.693 44.421 1.00 92.19 102 GLU A O 1
ATOM 816 N N . ARG A 1 103 ? -29.942 -0.514 43.160 1.00 93.56 103 ARG A N 1
ATOM 817 C CA . ARG A 1 103 ? -30.135 0.731 43.909 1.00 93.56 103 ARG A CA 1
ATOM 818 C C . ARG A 1 103 ? -31.575 1.234 43.834 1.00 93.56 103 ARG A C 1
ATOM 820 O O . ARG A 1 103 ? -32.109 1.676 44.850 1.00 93.56 103 ARG A O 1
ATOM 827 N N . THR A 1 104 ? -32.204 1.180 42.662 1.00 91.31 104 THR A N 1
ATOM 828 C CA . THR A 1 104 ? -33.615 1.547 42.490 1.00 91.31 104 THR A CA 1
ATOM 829 C C . THR A 1 104 ? -34.528 0.611 43.277 1.00 91.31 104 THR A C 1
ATOM 831 O O . THR A 1 104 ? -35.437 1.088 43.951 1.00 91.31 104 THR A O 1
ATOM 834 N N . VAL A 1 105 ? -34.262 -0.697 43.272 1.00 88.38 105 VAL A N 1
ATOM 835 C CA . VAL A 1 105 ? -34.999 -1.676 44.086 1.00 88.38 105 VAL A CA 1
ATOM 836 C C . VAL A 1 105 ? -34.933 -1.311 45.573 1.00 88.38 105 VAL A C 1
ATOM 838 O O . VAL A 1 105 ? -35.970 -1.269 46.236 1.00 88.38 105 VAL A O 1
ATOM 841 N N . GLU A 1 106 ? -33.753 -0.972 46.097 1.00 90.69 106 GLU A N 1
ATOM 842 C CA . GLU A 1 106 ? -33.599 -0.523 47.489 1.00 90.69 106 GLU A CA 1
ATOM 843 C C . GLU A 1 106 ? -34.343 0.792 47.778 1.00 90.69 106 GLU A C 1
ATOM 845 O O . GLU A 1 106 ? -34.986 0.936 48.820 1.00 90.69 106 GLU A O 1
ATOM 850 N N . GLN A 1 107 ? -34.332 1.742 46.838 1.00 91.50 107 GLN A N 1
ATOM 851 C CA . GLN A 1 107 ? -35.106 2.983 46.964 1.00 91.50 107 GLN A CA 1
ATOM 852 C C . GLN A 1 107 ? -36.616 2.723 47.011 1.00 91.50 107 GLN A C 1
ATOM 854 O O . GLN A 1 107 ? -37.318 3.338 47.816 1.00 91.50 107 GLN A O 1
ATOM 859 N N . VAL A 1 108 ? -37.128 1.806 46.188 1.00 89.50 108 VAL A N 1
ATOM 860 C CA . VAL A 1 108 ? -38.555 1.465 46.188 1.00 89.50 108 VAL A CA 1
ATOM 861 C C . VAL A 1 108 ? -38.948 0.748 47.476 1.00 89.50 108 VAL A C 1
ATOM 863 O O . VAL A 1 108 ? -39.966 1.108 48.062 1.00 89.50 108 VAL A O 1
ATOM 866 N N . LYS A 1 109 ? -38.128 -0.184 47.983 1.00 89.38 109 LYS A N 1
ATOM 867 C CA . LYS A 1 109 ? -38.364 -0.825 49.291 1.00 89.38 109 LYS A CA 1
ATOM 868 C C . LYS A 1 109 ? -38.474 0.199 50.424 1.00 89.38 109 LYS A C 1
ATOM 870 O O . LYS A 1 109 ? -39.289 0.021 51.324 1.00 89.38 109 LYS A O 1
ATOM 875 N N . LEU A 1 110 ? -37.682 1.274 50.379 1.00 91.19 110 LEU A N 1
ATOM 876 C CA . LEU A 1 110 ? -37.748 2.353 51.368 1.00 91.19 110 LEU A CA 1
ATOM 877 C C . LEU A 1 110 ? -39.046 3.172 51.257 1.00 91.19 110 LEU A C 1
ATOM 879 O O . LEU A 1 110 ? -39.644 3.514 52.274 1.00 91.19 110 LEU A O 1
ATOM 883 N N . LEU A 1 111 ? -39.471 3.507 50.035 1.00 91.88 111 LEU A N 1
ATOM 884 C CA . LEU A 1 111 ? -40.643 4.357 49.784 1.00 91.88 111 LEU A CA 1
ATOM 885 C C . LEU A 1 111 ? -41.976 3.605 49.908 1.00 91.88 111 LEU A C 1
ATOM 887 O O . LEU A 1 111 ? -42.979 4.188 50.316 1.00 91.88 111 LEU A O 1
ATOM 891 N N . ALA A 1 112 ? -41.992 2.325 49.548 1.00 89.38 112 ALA A N 1
ATOM 892 C CA . ALA A 1 112 ? -43.181 1.488 49.478 1.00 89.38 112 ALA A CA 1
ATOM 893 C C . ALA A 1 112 ? -42.895 0.083 50.051 1.00 89.38 112 ALA A C 1
ATOM 895 O O . ALA A 1 112 ? -42.954 -0.908 49.324 1.00 89.38 112 ALA A O 1
ATOM 896 N N . PRO A 1 113 ? -42.629 -0.041 51.366 1.00 86.31 113 PRO A N 1
ATOM 897 C CA . PRO A 1 113 ? -42.165 -1.288 51.994 1.00 86.31 113 PRO A CA 1
ATOM 898 C C . PRO A 1 113 ? -43.177 -2.443 51.958 1.00 86.31 113 PRO A C 1
ATOM 900 O O . PRO A 1 113 ? -42.835 -3.577 52.277 1.00 86.31 113 PRO A O 1
ATOM 903 N N . ILE A 1 114 ? -44.431 -2.154 51.607 1.00 90.00 114 ILE A N 1
ATOM 904 C CA . ILE A 1 114 ? -45.535 -3.120 51.539 1.00 90.00 114 ILE A CA 1
ATOM 905 C C . ILE A 1 114 ? -45.676 -3.706 50.121 1.00 90.00 114 ILE A C 1
ATOM 907 O O . ILE A 1 114 ? -46.388 -4.687 49.925 1.00 90.00 114 ILE A O 1
ATOM 911 N N . VAL A 1 115 ? -45.028 -3.101 49.119 1.00 84.56 115 VAL A N 1
ATOM 912 C CA . VAL A 1 115 ? -45.097 -3.552 47.726 1.00 84.56 115 VAL A CA 1
ATOM 913 C C . VAL A 1 115 ? -44.125 -4.709 47.518 1.00 84.56 115 VAL A C 1
ATOM 915 O O . VAL A 1 115 ? -42.925 -4.573 47.747 1.00 84.56 115 VAL A O 1
ATOM 918 N N . ASP A 1 116 ? -44.644 -5.839 47.039 1.00 84.75 116 ASP A N 1
ATOM 919 C CA . ASP A 1 116 ? -43.823 -6.963 46.598 1.00 84.75 116 ASP A CA 1
ATOM 920 C C . ASP A 1 116 ? -43.353 -6.743 45.155 1.00 84.75 116 ASP A C 1
ATOM 922 O O . ASP A 1 116 ? -44.112 -6.895 44.197 1.00 84.75 116 ASP A O 1
ATOM 926 N N . LEU A 1 117 ? -42.079 -6.385 45.004 1.00 82.31 117 LEU A N 1
ATOM 927 C CA . LEU A 1 117 ? -41.451 -6.184 43.699 1.00 82.31 117 LEU A CA 1
ATOM 928 C C . LEU A 1 117 ? -41.311 -7.482 42.895 1.00 82.31 117 LEU A C 1
ATOM 930 O O . LEU A 1 117 ? -41.181 -7.407 41.678 1.00 82.31 117 LEU A O 1
ATOM 934 N N . ALA A 1 118 ? -41.382 -8.660 43.525 1.00 85.56 118 ALA A N 1
ATOM 935 C CA . ALA A 1 118 ? -41.369 -9.932 42.799 1.00 85.56 118 ALA A CA 1
ATOM 936 C C . ALA A 1 118 ? -42.643 -10.144 41.965 1.00 85.56 118 ALA A C 1
ATOM 938 O O . ALA A 1 118 ? -42.640 -10.934 41.024 1.00 85.56 118 ALA A O 1
ATOM 939 N N . MET A 1 119 ? -43.719 -9.422 42.293 1.00 83.81 119 MET A N 1
ATOM 940 C CA . MET A 1 119 ? -44.972 -9.428 41.539 1.00 83.81 119 MET A CA 1
ATOM 941 C C . MET A 1 119 ? -44.984 -8.410 40.388 1.00 83.81 119 MET A C 1
ATOM 943 O O . MET A 1 119 ? -45.949 -8.379 39.624 1.00 83.81 119 MET A O 1
ATOM 947 N N . MET A 1 120 ? -43.954 -7.561 40.252 1.00 81.31 120 MET A N 1
ATOM 948 C CA . MET A 1 120 ? -43.850 -6.650 39.112 1.00 81.31 120 MET A CA 1
ATOM 949 C C . MET A 1 120 ? -43.434 -7.402 37.847 1.00 81.31 120 MET A C 1
ATOM 951 O O . MET A 1 120 ? -42.459 -8.148 37.846 1.00 81.31 120 MET A O 1
ATOM 955 N N . ASP A 1 121 ? -44.139 -7.134 36.748 1.00 81.38 121 ASP A N 1
ATOM 956 C CA . ASP A 1 121 ? -43.733 -7.550 35.406 1.00 81.38 121 ASP A CA 1
ATOM 957 C C . ASP A 1 121 ? -42.818 -6.466 34.797 1.00 81.38 121 ASP A C 1
ATOM 959 O O . ASP A 1 121 ? -43.298 -5.371 34.488 1.00 81.38 121 ASP A O 1
ATOM 963 N N . PRO A 1 122 ? -41.508 -6.725 34.622 1.00 76.06 122 PRO A N 1
ATOM 964 C CA . PRO A 1 122 ? -40.572 -5.745 34.076 1.00 76.06 122 PRO A CA 1
ATOM 965 C C . PRO A 1 122 ? -40.823 -5.421 32.594 1.00 76.06 122 PRO A C 1
ATOM 967 O O . PRO A 1 122 ? -40.272 -4.446 32.090 1.00 76.06 122 PRO A O 1
ATOM 970 N N . CYS A 1 123 ? -41.659 -6.195 31.892 1.00 79.75 123 CYS A N 1
ATOM 971 C CA . CYS A 1 123 ? -42.063 -5.934 30.509 1.00 79.75 123 CYS A CA 1
ATOM 972 C C . CYS A 1 123 ? -43.329 -5.064 30.406 1.00 79.75 123 CYS A C 1
ATOM 974 O O . CYS A 1 123 ? -43.896 -4.918 29.321 1.00 79.75 123 CYS A O 1
ATOM 976 N N . LYS A 1 124 ? -43.815 -4.509 31.522 1.00 80.44 124 LYS A N 1
ATOM 977 C CA . LYS A 1 124 ? -45.026 -3.686 31.581 1.00 80.44 124 LYS A CA 1
ATOM 978 C C . LYS A 1 124 ? -44.686 -2.282 32.065 1.00 80.44 124 LYS A C 1
ATOM 980 O O . LYS A 1 124 ? -44.119 -2.103 33.138 1.00 80.44 124 LYS A O 1
ATOM 985 N N . MET A 1 125 ? -45.075 -1.275 31.287 1.00 79.75 125 MET A N 1
ATOM 986 C CA . MET A 1 125 ? -44.922 0.132 31.654 1.00 79.75 125 MET A CA 1
ATOM 987 C C . MET A 1 125 ? -46.264 0.761 32.006 1.00 79.75 125 MET A C 1
ATOM 989 O O . MET A 1 125 ? -47.282 0.500 31.367 1.00 79.75 125 MET A O 1
ATOM 993 N N . VAL A 1 126 ? -46.244 1.638 33.009 1.00 81.62 126 VAL A N 1
ATOM 994 C CA . VAL A 1 126 ? -47.382 2.482 33.377 1.00 81.62 126 VAL A CA 1
ATOM 995 C C . VAL A 1 126 ? -47.003 3.935 33.113 1.00 81.62 126 VAL A C 1
ATOM 997 O O . VAL A 1 126 ? -46.020 4.425 33.667 1.00 81.62 126 VAL A O 1
ATOM 1000 N N . VAL A 1 127 ? -47.783 4.622 32.282 1.00 82.88 127 VAL A N 1
ATOM 1001 C CA . VAL A 1 127 ? -47.628 6.053 31.978 1.00 82.88 127 VAL A CA 1
ATOM 1002 C C . VAL A 1 127 ? -48.922 6.747 32.379 1.00 82.88 127 VAL A C 1
ATOM 1004 O O . VAL A 1 127 ? -50.004 6.278 32.039 1.00 82.88 127 VAL A O 1
ATOM 1007 N N . ASP A 1 128 ? -48.823 7.814 33.175 1.00 85.88 128 ASP A N 1
ATOM 1008 C CA . ASP A 1 128 ? -49.977 8.565 33.698 1.00 85.88 128 ASP A CA 1
ATOM 1009 C C . ASP A 1 128 ? -51.057 7.686 34.366 1.00 85.88 128 ASP A C 1
ATOM 1011 O O . ASP A 1 128 ? -52.257 7.949 34.293 1.00 85.88 128 ASP A O 1
ATOM 1015 N N . GLY A 1 129 ? -50.628 6.610 35.032 1.00 85.25 129 GLY A N 1
ATOM 1016 C CA . GLY A 1 129 ? -51.518 5.674 35.724 1.00 85.25 129 GLY A CA 1
ATOM 1017 C C . GLY A 1 129 ? -52.227 4.660 34.820 1.00 85.25 129 GLY A C 1
ATOM 1018 O O . GLY A 1 129 ? -53.031 3.878 35.324 1.00 85.25 129 GLY A O 1
ATOM 1019 N N . GLN A 1 130 ? -51.932 4.627 33.517 1.00 83.69 130 GLN A N 1
ATOM 1020 C CA . GLN A 1 130 ? -52.459 3.629 32.584 1.00 83.69 130 GLN A CA 1
ATOM 1021 C C . GLN A 1 130 ? -51.370 2.650 32.147 1.00 83.69 130 GLN A C 1
ATOM 1023 O O . GLN A 1 130 ? -50.240 3.048 31.868 1.00 83.69 130 GLN A O 1
ATOM 1028 N N . LEU A 1 131 ? -51.719 1.362 32.089 1.00 82.31 131 LEU A N 1
ATOM 1029 C CA . LEU A 1 131 ? -50.840 0.335 31.540 1.00 82.31 131 LEU A CA 1
ATOM 1030 C C . LEU A 1 131 ? -50.735 0.525 30.024 1.00 82.31 131 LEU A C 1
ATOM 1032 O O . LEU A 1 131 ? -51.748 0.496 29.327 1.00 82.31 131 LEU A O 1
ATOM 1036 N N . VAL A 1 132 ? -49.513 0.697 29.532 1.00 83.88 132 VAL A N 1
ATOM 1037 C CA . VAL A 1 132 ? -49.215 0.850 28.107 1.00 83.88 132 VAL A CA 1
ATOM 1038 C C . VAL A 1 132 ? -48.690 -0.485 27.582 1.00 83.88 132 VAL A C 1
ATOM 1040 O O . VAL A 1 132 ? -47.800 -1.088 28.185 1.00 83.88 132 VAL A O 1
ATOM 1043 N N . GLU A 1 133 ? -49.264 -0.976 26.482 1.00 76.00 133 GLU A N 1
ATOM 1044 C CA . GLU A 1 133 ? -48.691 -2.107 25.752 1.00 76.00 133 GLU A CA 1
ATOM 1045 C C . GLU A 1 133 ? -47.464 -1.637 24.979 1.00 76.00 133 GLU A C 1
ATOM 1047 O O . GLU A 1 133 ? -47.500 -0.622 24.286 1.00 76.00 133 GLU A O 1
ATOM 1052 N N . ASP A 1 134 ? -46.373 -2.382 25.113 1.00 65.06 134 ASP A N 1
ATOM 1053 C CA . ASP A 1 134 ? -45.163 -2.126 24.352 1.00 65.06 134 ASP A CA 1
ATOM 1054 C C . ASP A 1 134 ? -45.462 -2.472 22.885 1.00 65.06 134 ASP A C 1
ATOM 1056 O O . ASP A 1 134 ? -45.604 -3.646 22.525 1.00 65.06 134 ASP A O 1
ATOM 1060 N N . GLU A 1 135 ? -45.645 -1.465 22.027 1.00 58.62 135 GLU A N 1
ATOM 1061 C CA . GLU A 1 135 ? -45.730 -1.692 20.587 1.00 58.62 135 GLU A CA 1
ATOM 1062 C C . GLU A 1 135 ? -44.353 -2.155 20.110 1.00 58.62 135 GLU A C 1
ATOM 1064 O O . GLU A 1 135 ? -43.502 -1.355 19.719 1.00 58.62 135 GLU A O 1
ATOM 1069 N N . VAL A 1 136 ? -44.119 -3.469 20.147 1.00 49.44 136 VAL A N 1
ATOM 1070 C CA . VA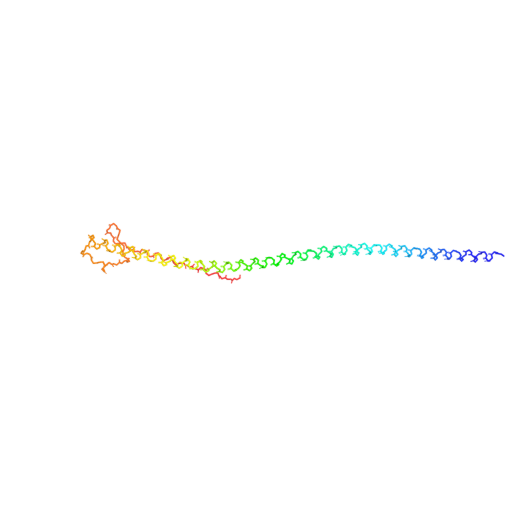L A 1 136 ? -42.922 -4.101 19.595 1.00 49.44 136 VAL A CA 1
ATOM 1071 C C . VAL A 1 136 ? -42.881 -3.815 18.094 1.00 49.44 136 VAL A C 1
ATOM 1073 O O . VAL A 1 136 ? -43.354 -4.593 17.261 1.00 49.44 136 VAL A O 1
ATOM 1076 N N . THR A 1 137 ? -42.277 -2.692 17.712 1.00 42.84 137 THR A N 1
ATOM 1077 C CA . THR A 1 137 ? -41.845 -2.468 16.340 1.00 42.84 137 THR A CA 1
ATOM 1078 C C . THR A 1 137 ? -40.619 -3.340 16.143 1.00 42.84 137 THR A C 1
ATOM 1080 O O . THR A 1 137 ? -39.494 -2.992 16.490 1.00 42.84 137 THR A O 1
ATOM 1083 N N . VAL A 1 138 ? -40.860 -4.535 15.612 1.00 42.31 138 VAL A N 1
ATOM 1084 C CA . VAL A 1 138 ? -39.835 -5.460 15.143 1.00 42.31 138 VAL A CA 1
ATOM 1085 C C . VAL A 1 138 ? -38.952 -4.727 14.126 1.00 42.31 138 VAL A C 1
ATOM 1087 O O . VAL A 1 138 ? -39.242 -4.711 12.928 1.00 42.31 138 VAL A O 1
ATOM 1090 N N . LEU A 1 139 ? -37.836 -4.150 14.575 1.00 41.91 139 LEU A N 1
ATOM 1091 C CA . LEU A 1 139 ? -36.726 -3.774 13.706 1.00 41.91 139 LEU A CA 1
ATOM 1092 C C . LEU A 1 139 ? -36.028 -5.065 13.264 1.00 41.91 139 LEU A C 1
ATOM 1094 O O . LEU A 1 139 ? -34.935 -5.410 13.703 1.00 41.91 139 LEU A O 1
ATOM 1098 N N . ARG A 1 140 ? -36.684 -5.807 12.364 1.00 35.47 140 ARG A N 1
ATOM 1099 C CA . ARG A 1 140 ? -36.009 -6.780 11.505 1.00 35.47 140 ARG A CA 1
ATOM 1100 C C . ARG A 1 140 ? -35.039 -5.982 10.643 1.00 35.47 140 ARG A C 1
ATOM 1102 O O . ARG A 1 140 ? -35.411 -5.473 9.586 1.00 35.47 140 ARG A O 1
ATOM 1109 N N . VAL A 1 141 ? -33.791 -5.904 11.090 1.00 39.78 141 VAL A N 1
ATOM 1110 C CA . VAL A 1 141 ? -32.646 -5.624 10.230 1.00 39.78 141 VAL A CA 1
ATOM 1111 C C . VAL A 1 141 ? -32.621 -6.741 9.188 1.00 39.78 141 VAL A C 1
ATOM 1113 O O . VAL A 1 141 ? -32.094 -7.825 9.413 1.00 39.78 141 VAL A O 1
ATOM 1116 N N . LYS A 1 142 ? -33.285 -6.523 8.049 1.00 38.00 142 LYS A N 1
ATOM 1117 C CA . LYS A 1 142 ? -33.053 -7.337 6.860 1.00 38.00 142 LYS A CA 1
ATOM 1118 C C . LYS A 1 142 ? -31.689 -6.924 6.323 1.00 38.00 142 LYS A C 1
ATOM 1120 O O . LYS A 1 142 ? -31.595 -5.977 5.543 1.00 38.00 142 LYS A O 1
ATOM 1125 N N . GLU A 1 143 ? -30.652 -7.640 6.748 1.00 42.09 143 GLU A N 1
ATOM 1126 C CA . GLU A 1 143 ? -29.436 -7.815 5.959 1.00 42.09 143 GLU A CA 1
ATOM 1127 C C . GLU A 1 143 ? -29.854 -8.188 4.53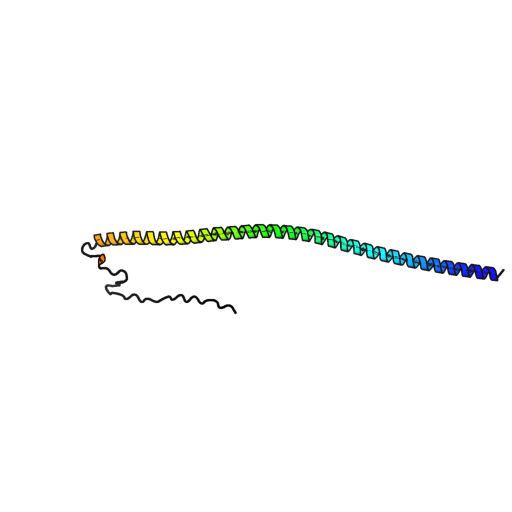3 1.00 42.09 143 GLU A C 1
ATOM 1129 O O . GLU A 1 143 ? -30.344 -9.286 4.264 1.00 42.09 143 GLU A O 1
ATOM 1134 N N . LYS A 1 144 ? -29.714 -7.246 3.598 1.00 39.59 144 LYS A N 1
ATOM 1135 C CA . LYS A 1 144 ? -29.680 -7.588 2.182 1.00 39.59 144 LYS A CA 1
ATOM 1136 C C . LYS A 1 144 ? -28.278 -8.094 1.887 1.00 39.59 144 LYS A C 1
ATOM 1138 O O . LYS A 1 144 ? -27.351 -7.315 1.694 1.00 39.59 144 LYS A O 1
ATOM 1143 N N . THR A 1 145 ? -28.168 -9.414 1.862 1.00 38.00 145 THR A N 1
ATOM 1144 C CA . THR A 1 145 ? -27.098 -10.169 1.222 1.00 38.00 145 THR A CA 1
ATOM 1145 C C . THR A 1 145 ? -26.843 -9.615 -0.182 1.00 38.00 145 THR A C 1
ATOM 1147 O O . THR A 1 145 ? -27.733 -9.605 -1.034 1.00 38.00 145 THR A O 1
ATOM 1150 N N . LEU A 1 146 ? -25.619 -9.140 -0.408 1.00 35.91 146 LEU A N 1
ATOM 1151 C CA . LEU A 1 146 ? -25.047 -8.918 -1.732 1.00 35.91 146 LEU A CA 1
ATOM 1152 C C . LEU A 1 146 ? -25.013 -10.260 -2.473 1.00 35.91 146 LEU A C 1
ATOM 1154 O O . LEU A 1 146 ? -24.283 -11.167 -2.078 1.00 35.91 146 LEU A O 1
ATOM 1158 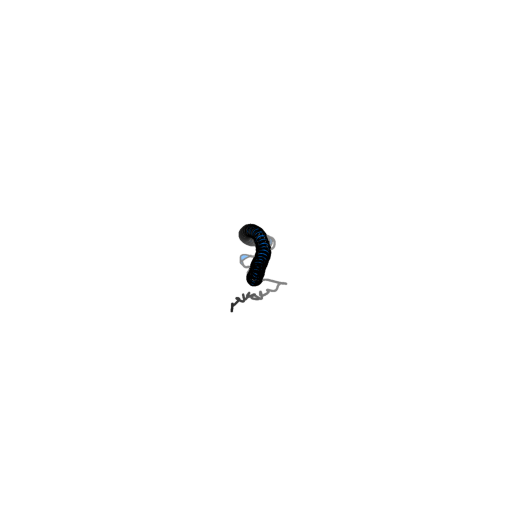N N . VAL A 1 147 ? -25.796 -10.382 -3.543 1.00 40.41 147 VAL A N 1
ATOM 1159 C CA . VAL A 1 147 ? -25.601 -11.428 -4.551 1.00 40.41 147 VAL A CA 1
ATOM 1160 C C . VAL A 1 147 ? -24.676 -10.847 -5.613 1.00 40.41 147 VAL A C 1
ATOM 1162 O O . VAL A 1 147 ? -25.032 -9.891 -6.300 1.00 40.41 147 VAL A O 1
ATOM 1165 N N . LEU A 1 148 ? -23.472 -11.412 -5.687 1.00 35.81 148 LEU A N 1
ATOM 1166 C CA . LEU A 1 148 ? -22.540 -11.261 -6.798 1.00 35.81 148 LEU A CA 1
ATOM 1167 C C . LEU A 1 148 ? -23.164 -11.855 -8.069 1.00 35.81 148 LEU A C 1
ATOM 1169 O O . LEU A 1 148 ? -23.529 -13.031 -8.075 1.00 35.81 148 LEU A O 1
ATOM 1173 N N . HIS A 1 149 ? -23.219 -11.057 -9.132 1.00 43.94 149 HIS A N 1
ATOM 1174 C CA . HIS A 1 149 ? -23.177 -11.522 -10.516 1.00 43.94 149 HIS A CA 1
ATOM 1175 C C . HIS A 1 149 ? -22.127 -10.712 -11.266 1.00 43.94 149 HIS A C 1
ATOM 1177 O O . HIS A 1 149 ? -22.082 -9.479 -11.046 1.00 43.94 149 HIS A O 1
#

Organism: Arachis hypogaea (NCBI:txid3818)

Sequence (149 aa):
MGVRLMCIGRTQELKHAWDSFDRASLTQLMQDNMEKSSKFCDAFDLVNSLQEKLTLCEKSKKNLKEKNMSLEARLLVLGVEKKQAEAEKEDHGLEMFVASFERTVEQVKLLAPIVDLAMMDPCKMVVDGQLVEDEVTVLRVKEKTLVLH

Secondary structure (DSSP, 8-state):
-HHHHHHHHHHHHHHHHHHHHHHHHHHHHHHHHHHHHHHHHHHHHHHHHHHHHHHHHHHHHHHHHHHHHHHHHHHHHHHHHHHHHHHHHHHHHHHHHHHHHHHHHHHHHHH-TT--GGG--TT-EEETTEEEP----------------

pLDDT: mean 86.09, std 16.47, range [35.47, 98.12]

Radius of gyration: 50.45 Å; chains: 1; bounding box: 110×20×132 Å